Protein AF-A0A3D3ZXV4-F1 (afdb_monomer_lite)

Foldseek 3Di:
DPDPVLVVLCVVQHDDDDDDCLVCVVVVVLVQLLQCVVPVDGDPPKDFDADPVRQTQDIYHDADCPDDVVGHHPVVVSVVVSCCCPPVVVNSVVSSVVSCVVVVVVPPPPPPPDPPDDDVVVLVVVLVVQVVQADPPPGAGHDPPGDPSPVNVVSNVVVCVVPVDD

Sequence (166 aa):
FEDTRIAELLNDRFINIKVDREERPDLDQIYMDSVQAMTGHGGWPMSVFLTPDGQPFFAGTYFPPSPRMNMPSFEQVIMGVDNAWQNRQDKALEQAAEICEHLGRASQTPPSHDEVPLSLDLIDDAVRGIMASVDRQCGGFGTAPKFPHAMTLRLMLNAWARTNEA

Structure (mmCIF, N/CA/C/O backbone):
data_AF-A0A3D3ZXV4-F1
#
_entry.id   AF-A0A3D3ZXV4-F1
#
loop_
_atom_site.group_PDB
_atom_site.id
_atom_site.type_symbol
_atom_site.label_atom_id
_atom_site.label_alt_id
_atom_site.label_comp_id
_atom_site.label_asym_id
_atom_site.label_entity_id
_atom_site.label_seq_id
_atom_site.pdbx_PDB_ins_code
_atom_site.Cartn_x
_atom_site.Cartn_y
_atom_site.Cartn_z
_atom_site.occupancy
_atom_site.B_iso_or_equiv
_atom_site.auth_seq_id
_atom_site.auth_comp_id
_atom_site.auth_asym_id
_atom_site.auth_atom_id
_atom_site.pdbx_PDB_model_num
ATOM 1 N N . PHE A 1 1 ? -2.032 -14.202 7.106 1.00 54.00 1 PHE A N 1
ATOM 2 C CA . PHE A 1 1 ? -2.637 -14.907 5.958 1.00 54.00 1 PHE A CA 1
ATOM 3 C C . PHE A 1 1 ? -3.055 -16.323 6.318 1.00 54.00 1 PHE A C 1
ATOM 5 O O . PHE A 1 1 ? -4.090 -16.746 5.839 1.00 54.00 1 PHE A O 1
ATOM 12 N N . GLU A 1 2 ? -2.311 -17.027 7.175 1.00 77.38 2 GLU A N 1
ATOM 13 C CA . GLU A 1 2 ? -2.673 -18.392 7.601 1.00 77.38 2 GLU A CA 1
ATOM 14 C C . GLU A 1 2 ? -3.565 -18.442 8.85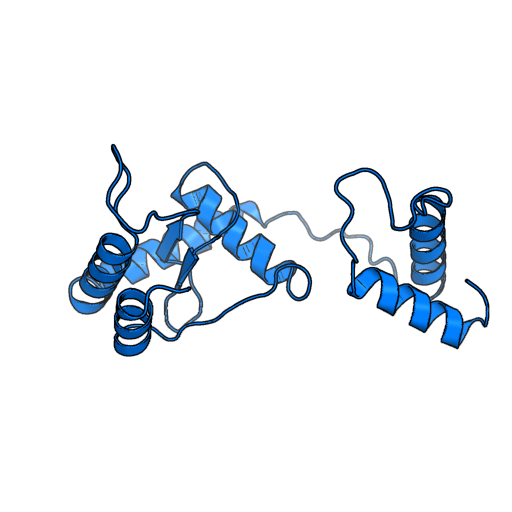3 1.00 77.38 2 GLU A C 1
ATOM 16 O O . GLU A 1 2 ? -4.108 -19.489 9.183 1.00 77.38 2 GLU A O 1
ATOM 21 N N . ASP A 1 3 ? -3.740 -17.316 9.549 1.00 89.12 3 ASP A N 1
ATOM 22 C CA . ASP A 1 3 ? -4.615 -17.232 10.718 1.00 89.12 3 ASP A CA 1
ATOM 23 C C . ASP A 1 3 ? -6.074 -17.031 10.279 1.00 89.12 3 ASP A C 1
ATOM 25 O O . ASP A 1 3 ? -6.461 -15.945 9.833 1.00 89.12 3 ASP A O 1
ATOM 29 N N . THR A 1 4 ? -6.874 -18.092 10.407 1.00 92.50 4 THR A N 1
ATOM 30 C CA . THR A 1 4 ? -8.302 -18.106 10.061 1.00 92.50 4 THR A CA 1
ATOM 31 C C . THR A 1 4 ? -9.095 -17.060 10.838 1.00 92.50 4 THR A C 1
ATOM 33 O O . THR A 1 4 ? -9.955 -16.402 10.260 1.00 92.50 4 THR A O 1
ATOM 36 N N . ARG A 1 5 ? -8.764 -16.824 12.113 1.00 91.94 5 ARG A N 1
ATOM 37 C CA . ARG A 1 5 ? -9.492 -15.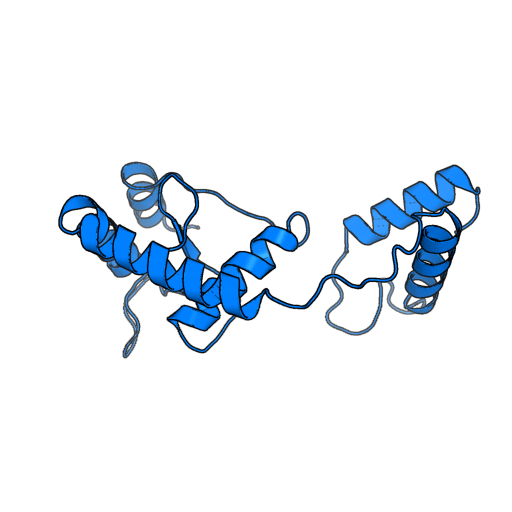874 12.960 1.00 91.94 5 ARG A CA 1
ATOM 38 C C . ARG A 1 5 ? -9.279 -14.436 12.502 1.00 91.94 5 ARG A C 1
ATOM 40 O O . ARG A 1 5 ? -10.213 -13.641 12.481 1.00 91.94 5 ARG A O 1
ATOM 47 N N . ILE A 1 6 ? -8.051 -14.098 12.113 1.00 93.69 6 ILE A N 1
ATOM 48 C CA . ILE A 1 6 ? -7.750 -12.786 11.525 1.00 93.69 6 ILE A CA 1
ATOM 49 C C . ILE A 1 6 ? -8.488 -12.610 10.194 1.00 93.69 6 ILE A C 1
ATOM 51 O O . ILE A 1 6 ? -9.001 -11.527 9.928 1.00 93.69 6 ILE A O 1
ATOM 55 N N . ALA A 1 7 ? -8.558 -13.657 9.367 1.00 94.25 7 ALA A N 1
ATOM 56 C CA . ALA A 1 7 ? -9.270 -13.597 8.094 1.00 94.25 7 ALA A CA 1
ATOM 57 C C . ALA A 1 7 ? -10.782 -13.378 8.282 1.00 94.25 7 ALA A C 1
ATOM 59 O O . ALA A 1 7 ? -11.358 -12.542 7.592 1.00 94.25 7 ALA A O 1
ATOM 60 N N . GLU A 1 8 ? -11.408 -14.072 9.236 1.00 95.31 8 GLU A N 1
ATOM 61 C CA . GLU A 1 8 ? -12.817 -13.871 9.604 1.00 95.31 8 GLU A CA 1
ATOM 62 C C . GLU A 1 8 ? -13.070 -12.432 10.068 1.00 95.31 8 GLU A C 1
ATOM 64 O O . GLU A 1 8 ? -13.926 -11.747 9.513 1.00 95.31 8 GLU A O 1
ATOM 69 N N . LEU A 1 9 ? -12.247 -11.923 10.992 1.00 95.38 9 LEU A N 1
ATOM 70 C CA . LEU A 1 9 ? -12.356 -10.542 11.473 1.00 95.38 9 LEU A CA 1
ATOM 71 C C . LEU A 1 9 ? -12.219 -9.504 10.355 1.00 95.38 9 LEU A C 1
ATOM 73 O O . LEU A 1 9 ? -12.911 -8.487 10.371 1.00 95.38 9 LEU A O 1
ATOM 77 N N . LEU A 1 10 ? -11.312 -9.738 9.406 1.00 96.00 10 LEU A N 1
ATOM 78 C CA . LEU A 1 10 ? -11.140 -8.867 8.250 1.00 96.00 10 LEU A CA 1
ATOM 79 C C . LEU A 1 10 ? -12.354 -8.917 7.320 1.00 96.00 10 LEU A C 1
ATOM 81 O O . LEU A 1 10 ? -12.783 -7.871 6.843 1.00 96.00 10 LEU A O 1
ATOM 85 N N . ASN A 1 11 ? -12.898 -10.104 7.051 1.00 96.38 11 ASN A N 1
ATOM 86 C CA . ASN A 1 11 ? -14.035 -10.281 6.144 1.00 96.38 11 ASN A CA 1
ATOM 87 C C . ASN A 1 11 ? -15.335 -9.700 6.710 1.00 96.38 11 ASN A C 1
ATOM 89 O O . ASN A 1 11 ? -16.132 -9.154 5.952 1.00 96.38 11 ASN A O 1
ATOM 93 N N . ASP A 1 12 ? -15.529 -9.778 8.026 1.00 97.00 12 ASP A N 1
ATOM 94 C CA . ASP A 1 12 ? -16.731 -9.257 8.682 1.00 97.00 12 ASP A CA 1
ATOM 95 C C . ASP A 1 12 ? -16.775 -7.721 8.712 1.00 97.00 12 ASP A C 1
ATOM 97 O O . ASP A 1 12 ? -17.848 -7.132 8.850 1.00 97.00 12 ASP A O 1
ATOM 101 N N . ARG A 1 13 ? -15.612 -7.061 8.627 1.00 97.06 13 ARG A N 1
ATOM 102 C CA . ARG A 1 13 ? -15.468 -5.630 8.948 1.00 97.06 13 ARG A CA 1
ATOM 103 C C . ARG A 1 13 ? -14.963 -4.770 7.799 1.00 97.06 13 ARG A C 1
ATOM 105 O O . ARG A 1 13 ? -15.217 -3.568 7.790 1.00 97.06 13 ARG A O 1
ATOM 112 N N . PHE A 1 14 ? -14.246 -5.357 6.843 1.00 97.81 14 PHE A N 1
ATOM 113 C CA . PHE A 1 14 ? -13.546 -4.615 5.798 1.00 97.81 14 PHE A CA 1
ATOM 114 C C . PHE A 1 14 ? -13.751 -5.234 4.415 1.00 97.81 14 PHE A C 1
ATOM 116 O O . PHE A 1 14 ? -13.867 -6.447 4.250 1.00 97.81 14 PHE A O 1
ATOM 123 N N . ILE A 1 15 ? -13.698 -4.380 3.391 1.00 97.62 15 ILE A N 1
ATOM 124 C CA . ILE A 1 15 ? -13.487 -4.818 2.011 1.00 97.62 15 ILE A CA 1
ATOM 125 C C . ILE A 1 15 ? -11.979 -4.989 1.823 1.00 97.62 15 ILE A C 1
ATOM 127 O O . ILE A 1 15 ? -11.234 -4.016 1.715 1.00 97.62 15 ILE A O 1
ATOM 131 N N . ASN A 1 16 ? -11.525 -6.239 1.818 1.00 96.56 16 ASN A N 1
ATOM 132 C CA . ASN A 1 16 ? -10.103 -6.558 1.742 1.00 96.56 16 ASN A CA 1
ATOM 133 C C . ASN A 1 16 ? -9.610 -6.518 0.292 1.00 96.56 16 ASN A C 1
ATOM 135 O O . ASN A 1 16 ? -10.042 -7.317 -0.538 1.00 96.56 16 ASN A O 1
ATOM 139 N N . ILE A 1 17 ? -8.666 -5.620 -0.001 1.00 96.00 17 ILE A N 1
ATOM 140 C CA . ILE A 1 17 ? -8.033 -5.489 -1.319 1.00 96.00 17 ILE A CA 1
ATOM 141 C C . ILE A 1 17 ? -6.563 -5.885 -1.197 1.00 96.00 17 ILE A C 1
ATOM 143 O O . ILE A 1 17 ? -5.817 -5.327 -0.391 1.00 96.00 17 ILE A O 1
ATOM 147 N N . LYS A 1 18 ? -6.131 -6.853 -2.011 1.00 94.12 18 LYS A N 1
ATOM 148 C CA . LYS A 1 18 ? -4.719 -7.215 -2.135 1.00 94.12 18 LYS A CA 1
ATOM 149 C C . LYS A 1 18 ? -4.152 -6.568 -3.390 1.00 94.12 18 LYS A C 1
ATOM 151 O O . LYS A 1 18 ? -4.687 -6.759 -4.475 1.00 94.12 18 LYS A O 1
ATOM 156 N N . VAL A 1 19 ? -3.074 -5.815 -3.220 1.00 93.75 19 VAL A N 1
ATOM 157 C CA . VAL A 1 19 ? -2.379 -5.134 -4.313 1.00 93.75 19 VAL A CA 1
ATOM 158 C C . VAL A 1 19 ? -1.007 -5.765 -4.493 1.00 93.75 19 VAL A C 1
ATOM 160 O O . VAL A 1 19 ? -0.310 -6.028 -3.507 1.00 93.75 19 VAL A O 1
ATOM 163 N N . ASP A 1 20 ? -0.646 -6.009 -5.749 1.00 90.75 20 ASP A N 1
ATOM 164 C CA . ASP A 1 20 ? 0.716 -6.328 -6.153 1.00 90.75 20 ASP A CA 1
ATOM 165 C C . ASP A 1 20 ? 1.437 -5.029 -6.537 1.00 90.75 20 ASP A C 1
ATOM 167 O O . ASP A 1 20 ? 1.002 -4.305 -7.435 1.00 90.75 20 ASP A O 1
ATOM 171 N N . ARG A 1 21 ? 2.532 -4.722 -5.838 1.00 89.44 21 ARG A N 1
ATOM 172 C CA . ARG A 1 21 ? 3.316 -3.503 -6.071 1.00 89.44 21 ARG A CA 1
ATOM 173 C C . ARG A 1 21 ? 4.061 -3.509 -7.405 1.00 89.44 21 ARG A C 1
ATOM 175 O O . ARG A 1 21 ? 4.387 -2.443 -7.909 1.00 89.44 21 ARG A O 1
ATOM 182 N N . GLU A 1 22 ? 4.367 -4.681 -7.965 1.00 84.44 22 GLU A N 1
ATOM 183 C CA . GLU A 1 22 ? 5.058 -4.768 -9.256 1.00 84.44 22 GLU A CA 1
ATOM 184 C C . GLU A 1 22 ? 4.106 -4.456 -10.412 1.00 84.44 22 GLU A C 1
ATOM 186 O O . GLU A 1 22 ? 4.520 -3.881 -11.419 1.00 84.44 22 GLU A O 1
ATOM 191 N N . GLU A 1 23 ? 2.824 -4.793 -10.253 1.00 85.88 23 GLU A N 1
ATOM 192 C CA . GLU A 1 23 ? 1.785 -4.491 -11.240 1.00 85.88 23 GLU A CA 1
ATOM 193 C C . GLU A 1 23 ? 1.167 -3.102 -11.044 1.00 85.88 23 GLU A C 1
ATOM 195 O O . GLU A 1 23 ? 0.757 -2.474 -12.021 1.00 85.88 23 GLU A O 1
ATOM 200 N N . ARG A 1 24 ? 1.107 -2.609 -9.797 1.00 89.94 24 ARG A N 1
ATOM 201 C CA . ARG A 1 24 ? 0.575 -1.285 -9.428 1.00 89.94 24 ARG A CA 1
ATOM 202 C C . ARG A 1 24 ? 1.578 -0.452 -8.615 1.00 89.94 24 ARG A C 1
ATOM 204 O O . ARG A 1 24 ? 1.282 -0.088 -7.472 1.00 89.94 24 ARG A O 1
ATOM 211 N N . PRO A 1 25 ? 2.751 -0.121 -9.190 1.00 87.25 25 PRO A N 1
ATOM 212 C CA . PRO A 1 25 ? 3.753 0.710 -8.517 1.00 87.25 25 PRO A CA 1
ATOM 213 C C . PRO A 1 25 ? 3.241 2.131 -8.244 1.00 87.25 25 PRO A C 1
ATOM 215 O O . PRO A 1 25 ? 3.696 2.790 -7.316 1.00 87.25 25 PRO A O 1
ATOM 218 N N . ASP A 1 26 ? 2.258 2.587 -9.023 1.00 87.94 26 ASP A N 1
ATOM 219 C CA . ASP A 1 26 ? 1.547 3.846 -8.817 1.00 87.94 26 ASP A CA 1
ATOM 220 C C . ASP A 1 26 ? 0.794 3.867 -7.478 1.00 87.94 26 ASP A C 1
ATOM 222 O O . ASP A 1 26 ? 0.948 4.803 -6.694 1.00 87.94 26 ASP A O 1
ATOM 226 N N . LEU A 1 27 ? 0.022 2.815 -7.179 1.00 92.38 27 LEU A N 1
ATOM 227 C CA . LEU A 1 27 ? -0.696 2.705 -5.905 1.00 92.38 27 LEU A CA 1
ATOM 228 C C . LEU A 1 27 ? 0.256 2.461 -4.739 1.00 92.38 27 LEU A C 1
ATOM 230 O O . LEU A 1 27 ? 0.049 3.004 -3.655 1.00 92.38 27 LEU A O 1
ATOM 234 N N . ASP A 1 28 ? 1.284 1.642 -4.959 1.00 93.56 28 ASP A N 1
ATOM 235 C CA . ASP A 1 28 ? 2.305 1.374 -3.952 1.00 93.56 28 ASP A CA 1
ATOM 236 C C . ASP A 1 28 ? 2.982 2.670 -3.496 1.00 93.56 28 ASP A C 1
ATOM 238 O O . ASP A 1 28 ? 3.043 2.918 -2.295 1.00 93.56 28 ASP A O 1
ATOM 242 N N . GLN A 1 29 ? 3.379 3.540 -4.432 1.00 91.25 29 GLN A N 1
ATOM 243 C CA . GLN A 1 29 ? 3.988 4.828 -4.104 1.00 91.25 29 GLN A CA 1
ATOM 244 C C . GLN A 1 29 ? 3.036 5.728 -3.302 1.00 91.25 29 GLN A C 1
ATOM 246 O O . GLN A 1 29 ? 3.401 6.184 -2.221 1.00 91.25 29 GLN A O 1
ATOM 251 N N . ILE A 1 30 ? 1.799 5.926 -3.778 1.00 91.25 30 ILE A N 1
ATOM 252 C CA . ILE A 1 30 ? 0.802 6.790 -3.115 1.00 91.25 30 ILE A CA 1
ATOM 253 C C . ILE A 1 30 ? 0.573 6.357 -1.658 1.00 91.25 30 ILE A C 1
ATOM 255 O O . ILE A 1 30 ? 0.542 7.175 -0.730 1.00 91.25 30 ILE A O 1
ATOM 259 N N . TYR A 1 31 ? 0.410 5.054 -1.437 1.00 95.12 31 TYR A N 1
ATOM 260 C CA . TYR A 1 31 ? 0.128 4.526 -0.108 1.00 95.12 31 TYR A CA 1
ATOM 261 C C . TYR A 1 31 ? 1.384 4.385 0.761 1.00 95.12 31 TYR A C 1
ATOM 263 O O . TYR A 1 31 ? 1.285 4.535 1.980 1.00 95.12 31 TYR A O 1
ATOM 271 N N . MET A 1 32 ? 2.566 4.198 0.167 1.00 95.12 32 MET A N 1
ATOM 272 C CA . MET A 1 32 ? 3.844 4.272 0.881 1.00 95.12 32 MET A CA 1
ATOM 273 C C . MET A 1 32 ? 4.085 5.679 1.426 1.00 95.12 32 MET A C 1
ATOM 275 O O . MET A 1 32 ? 4.446 5.822 2.596 1.00 95.12 32 MET A O 1
ATOM 279 N N . ASP A 1 33 ? 3.817 6.712 0.626 1.00 93.38 33 ASP A N 1
ATOM 280 C CA . ASP A 1 33 ? 3.931 8.104 1.066 1.00 93.38 33 ASP A CA 1
ATOM 281 C C . ASP A 1 33 ? 2.964 8.382 2.225 1.00 93.38 33 ASP A C 1
ATOM 283 O O . ASP A 1 33 ? 3.323 9.028 3.209 1.00 93.38 33 ASP A O 1
ATOM 287 N N . SER A 1 34 ? 1.759 7.804 2.167 1.00 94.25 34 SER A N 1
ATOM 288 C CA . SER A 1 34 ? 0.776 7.877 3.256 1.00 94.25 34 SER A CA 1
ATOM 289 C C . SER A 1 34 ? 1.298 7.239 4.550 1.00 94.25 34 SER A C 1
ATOM 291 O O . SER A 1 34 ? 1.185 7.828 5.626 1.00 94.25 34 SER A O 1
ATOM 293 N N . VAL A 1 35 ? 1.906 6.049 4.468 1.00 95.44 35 VAL A N 1
ATOM 294 C CA . VAL A 1 35 ? 2.513 5.370 5.627 1.00 95.44 35 VAL A CA 1
ATOM 295 C C . VAL A 1 35 ? 3.660 6.188 6.208 1.00 95.44 35 VAL A C 1
ATOM 297 O O . VAL A 1 35 ? 3.743 6.338 7.430 1.00 95.44 35 VAL A O 1
ATOM 300 N N . GLN A 1 36 ? 4.522 6.742 5.358 1.00 94.25 36 GLN A N 1
ATOM 301 C CA . GLN A 1 36 ? 5.628 7.589 5.798 1.00 94.25 36 GLN A CA 1
ATOM 302 C C . GLN A 1 36 ? 5.125 8.867 6.471 1.00 94.25 36 GLN A C 1
ATOM 304 O O . GLN A 1 36 ? 5.636 9.222 7.531 1.00 94.25 36 GLN A O 1
ATOM 309 N N . ALA A 1 37 ? 4.087 9.507 5.927 1.00 92.12 37 ALA A N 1
ATOM 310 C CA . ALA A 1 37 ? 3.474 10.689 6.527 1.00 92.12 37 ALA A CA 1
ATOM 311 C C . ALA A 1 37 ? 2.884 10.395 7.919 1.00 92.12 37 ALA A C 1
ATOM 313 O O . ALA A 1 37 ? 3.031 11.199 8.837 1.00 92.12 37 ALA A O 1
ATOM 314 N N . MET A 1 38 ? 2.257 9.228 8.100 1.00 92.56 38 MET A N 1
ATOM 315 C CA . MET A 1 38 ? 1.644 8.846 9.378 1.00 92.56 38 MET A CA 1
ATOM 316 C C . MET A 1 38 ? 2.643 8.326 10.419 1.00 92.56 38 MET A C 1
ATOM 318 O O . MET A 1 38 ? 2.450 8.531 11.616 1.00 92.56 38 MET A O 1
ATOM 322 N N . THR A 1 39 ? 3.675 7.595 9.992 1.00 90.81 39 THR A N 1
ATOM 323 C CA . THR A 1 39 ? 4.538 6.819 10.905 1.00 90.81 39 THR A CA 1
ATOM 324 C C . THR A 1 39 ? 5.987 7.309 10.951 1.00 90.81 39 THR A C 1
ATOM 326 O O . THR A 1 39 ? 6.756 6.886 11.817 1.00 90.81 39 THR A O 1
ATOM 329 N N . GLY A 1 40 ? 6.387 8.191 10.031 1.00 92.12 40 GLY A N 1
ATOM 330 C CA . GLY A 1 40 ? 7.759 8.681 9.871 1.00 92.12 40 GLY A CA 1
ATOM 331 C C . GLY A 1 40 ? 8.724 7.678 9.229 1.00 92.12 40 GLY A C 1
ATOM 332 O O . GLY A 1 40 ? 9.900 7.989 9.054 1.00 92.12 40 GLY A O 1
ATOM 333 N N . HIS A 1 41 ? 8.264 6.473 8.892 1.00 90.88 41 HIS A N 1
ATOM 334 C CA . HIS A 1 41 ? 9.056 5.441 8.230 1.00 90.88 41 HIS A CA 1
ATOM 335 C C . HIS A 1 41 ? 8.198 4.671 7.221 1.00 90.88 41 HIS A C 1
ATOM 337 O O . HIS A 1 41 ? 6.976 4.736 7.249 1.00 90.88 41 HIS A O 1
ATOM 343 N N . GLY A 1 42 ? 8.838 3.967 6.292 1.00 92.38 42 GLY A N 1
ATOM 344 C CA . GLY A 1 42 ? 8.166 3.199 5.244 1.00 92.38 42 GLY A CA 1
ATOM 345 C C . GLY A 1 42 ? 8.646 1.755 5.214 1.00 92.38 42 GLY A C 1
ATOM 346 O O . GLY A 1 42 ? 9.690 1.421 5.779 1.00 92.38 42 GLY A O 1
ATOM 347 N N . GLY A 1 43 ? 7.891 0.889 4.546 1.00 92.44 43 GLY A N 1
ATOM 348 C CA . GLY A 1 43 ? 8.307 -0.489 4.321 1.00 92.44 43 GLY A CA 1
ATOM 349 C C . GLY A 1 43 ? 7.160 -1.434 4.002 1.00 92.44 43 GLY A C 1
ATOM 350 O O . GLY A 1 43 ? 5.985 -1.100 4.128 1.00 92.44 43 GLY A O 1
ATOM 351 N N . TRP A 1 44 ? 7.536 -2.650 3.618 1.00 92.44 44 TRP A N 1
ATOM 352 C CA . TRP A 1 44 ? 6.612 -3.751 3.368 1.00 92.44 44 TRP A CA 1
ATOM 353 C C . TRP A 1 44 ? 6.795 -4.857 4.424 1.00 92.44 44 TRP A C 1
ATOM 355 O O . TRP A 1 44 ? 7.907 -5.030 4.928 1.00 92.44 44 TRP A O 1
ATOM 365 N N . PRO A 1 45 ? 5.752 -5.648 4.740 1.00 90.69 45 PRO A N 1
ATOM 366 C CA . PRO A 1 45 ? 4.388 -5.545 4.222 1.00 90.69 45 PRO A CA 1
ATOM 367 C C . PRO A 1 45 ? 3.701 -4.263 4.698 1.00 90.69 45 PRO A C 1
ATOM 369 O O . PRO A 1 45 ? 3.919 -3.824 5.821 1.00 90.69 45 PRO A O 1
ATOM 372 N N . MET A 1 46 ? 2.891 -3.678 3.821 1.00 93.38 46 MET A N 1
ATOM 373 C CA . MET A 1 46 ? 2.160 -2.441 4.068 1.00 93.38 46 MET A CA 1
ATOM 374 C C . MET A 1 46 ? 0.670 -2.751 4.225 1.00 93.38 46 MET A C 1
ATOM 376 O O . MET A 1 46 ? 0.108 -3.490 3.412 1.00 93.38 46 MET A O 1
ATOM 380 N N . SER A 1 47 ? 0.044 -2.201 5.266 1.00 95.38 47 SER A N 1
ATOM 381 C CA . SER A 1 47 ? -1.401 -2.279 5.503 1.00 95.38 47 SER A CA 1
ATOM 382 C C . SER A 1 47 ? -1.962 -0.869 5.645 1.00 95.38 47 SER A C 1
ATOM 384 O O . SER A 1 47 ? -1.551 -0.126 6.536 1.00 95.38 47 SER A O 1
ATOM 386 N N . VAL A 1 48 ? -2.899 -0.507 4.772 1.00 97.06 48 VAL A N 1
ATOM 387 C CA . VAL A 1 48 ? -3.512 0.825 4.734 1.00 97.06 48 VAL A CA 1
ATOM 388 C C . VAL A 1 48 ? -5.025 0.674 4.803 1.00 97.06 48 VAL A C 1
ATOM 390 O O . VAL A 1 48 ? -5.605 -0.131 4.079 1.00 97.06 48 VAL A O 1
ATOM 393 N N . PHE A 1 49 ? -5.649 1.438 5.692 1.00 97.75 49 PHE A N 1
ATOM 394 C CA . PHE A 1 49 ? -7.087 1.470 5.911 1.00 97.75 49 PHE A CA 1
ATOM 395 C C . PHE A 1 49 ? -7.637 2.768 5.330 1.00 97.75 49 PHE A C 1
ATOM 397 O O . PHE A 1 49 ? -7.169 3.868 5.649 1.00 97.75 49 PHE A O 1
ATOM 404 N N . LEU A 1 50 ? -8.602 2.605 4.430 1.00 97.69 50 LEU A N 1
ATOM 405 C CA . LEU A 1 50 ? -9.097 3.655 3.553 1.00 97.69 50 LEU A CA 1
ATOM 406 C C . LEU A 1 50 ? -10.565 3.958 3.843 1.00 97.69 50 LEU A C 1
ATOM 408 O O . LEU A 1 50 ? -11.328 3.070 4.228 1.00 97.69 50 LEU A O 1
ATOM 412 N N . THR A 1 51 ? -10.967 5.201 3.603 1.00 97.62 51 THR A N 1
ATOM 413 C CA . THR A 1 51 ? -12.379 5.560 3.448 1.00 97.62 51 THR A CA 1
ATOM 414 C C . THR A 1 51 ? -12.952 4.896 2.181 1.00 97.62 51 THR A C 1
ATOM 416 O O . THR A 1 51 ? -12.185 4.454 1.319 1.00 97.62 51 THR A O 1
ATOM 419 N N . PRO A 1 52 ? -14.289 4.841 2.009 1.00 96.62 52 PRO A N 1
ATOM 420 C CA . PRO A 1 52 ? -14.907 4.324 0.783 1.00 96.62 52 PRO A CA 1
ATOM 421 C C . PRO A 1 52 ? -14.446 5.030 -0.502 1.00 96.62 52 PRO A C 1
ATOM 423 O O . PRO A 1 52 ? -14.435 4.410 -1.562 1.00 96.62 52 PRO A O 1
ATOM 426 N N . ASP A 1 53 ? -14.011 6.288 -0.395 1.00 95.38 53 ASP A N 1
ATOM 427 C CA . ASP A 1 53 ? -13.484 7.088 -1.507 1.00 95.38 53 ASP A CA 1
ATOM 428 C C . ASP A 1 53 ? -11.977 6.866 -1.754 1.00 95.38 53 ASP A C 1
ATOM 430 O O . ASP A 1 53 ? -11.363 7.545 -2.575 1.00 95.38 53 ASP A O 1
ATOM 434 N N . GLY A 1 54 ? -11.356 5.914 -1.048 1.00 94.75 54 GLY A N 1
ATOM 435 C CA . GLY A 1 54 ? -9.956 5.527 -1.234 1.00 94.75 54 GLY A CA 1
ATOM 436 C C . GLY A 1 54 ? -8.940 6.398 -0.490 1.00 94.75 54 GLY A C 1
ATOM 437 O O . GLY A 1 54 ? -7.737 6.252 -0.727 1.00 94.75 54 GLY A O 1
ATOM 438 N N . GLN A 1 55 ? -9.391 7.276 0.412 1.00 96.81 55 GLN A N 1
ATOM 439 C CA . GLN A 1 55 ? -8.510 8.164 1.173 1.00 96.81 55 GLN A CA 1
ATOM 440 C C . GLN A 1 55 ? -7.946 7.453 2.414 1.00 96.81 55 GLN A C 1
ATOM 442 O O . GLN A 1 55 ? -8.716 6.866 3.178 1.00 96.81 55 GLN A O 1
ATOM 447 N N . PRO A 1 56 ? -6.626 7.490 2.652 1.00 96.81 56 PRO A N 1
ATOM 448 C CA . PRO A 1 56 ? -6.011 6.805 3.782 1.00 96.81 56 PRO A CA 1
ATOM 449 C C . PRO A 1 56 ? -6.228 7.571 5.084 1.00 96.81 56 PRO A C 1
ATOM 451 O O . PRO A 1 56 ? -5.895 8.746 5.169 1.00 96.81 56 PRO A O 1
ATOM 454 N N . PHE A 1 57 ? -6.722 6.891 6.120 1.00 96.94 57 PHE A N 1
ATOM 455 C CA . PHE A 1 57 ? -6.894 7.490 7.454 1.00 96.94 57 PHE A CA 1
ATOM 456 C C . PHE A 1 57 ? -6.125 6.757 8.556 1.00 96.94 57 PHE A C 1
ATOM 458 O O . PHE A 1 57 ? -5.870 7.322 9.616 1.00 96.94 57 PHE A O 1
ATOM 465 N N . PHE A 1 58 ? -5.716 5.511 8.313 1.00 97.12 58 PHE A N 1
ATOM 466 C CA . PHE A 1 58 ? -4.804 4.784 9.189 1.00 97.12 58 PHE A CA 1
ATOM 467 C C . PHE A 1 58 ? -3.921 3.859 8.359 1.00 97.12 58 PHE A C 1
ATOM 469 O O . PHE A 1 58 ? -4.385 3.235 7.407 1.00 97.12 58 PHE A O 1
ATOM 476 N N . ALA A 1 59 ? -2.647 3.747 8.711 1.00 95.88 59 ALA A N 1
ATOM 477 C CA . ALA A 1 59 ? -1.708 2.930 7.967 1.00 95.88 59 ALA A CA 1
ATOM 478 C C . ALA A 1 59 ? -0.541 2.491 8.847 1.00 95.88 59 ALA A C 1
ATOM 480 O O . ALA A 1 59 ? -0.211 3.120 9.853 1.00 95.88 59 ALA A O 1
ATOM 481 N N . GLY A 1 60 ? 0.106 1.409 8.442 1.00 94.88 60 GLY A N 1
ATOM 482 C CA . GLY A 1 60 ? 1.348 0.965 9.043 1.00 94.88 60 GLY A CA 1
ATOM 483 C C . GLY A 1 60 ? 2.001 -0.136 8.229 1.00 94.88 60 GLY A C 1
ATOM 484 O O . GLY A 1 60 ? 1.483 -0.588 7.205 1.00 94.88 60 GLY A O 1
ATOM 485 N N . THR A 1 61 ? 3.168 -0.553 8.698 1.00 92.94 61 THR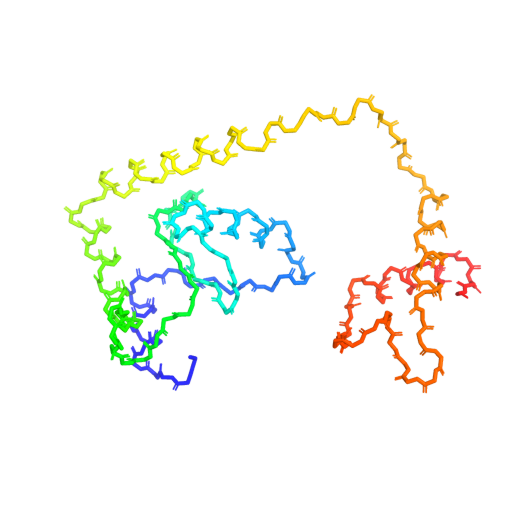 A N 1
ATOM 486 C CA . THR A 1 61 ? 3.933 -1.622 8.067 1.00 92.94 61 THR A CA 1
ATOM 487 C C . THR A 1 61 ? 3.505 -2.979 8.637 1.00 92.94 61 THR A C 1
ATOM 489 O O . THR A 1 61 ? 2.358 -3.409 8.481 1.00 92.94 61 THR A O 1
ATOM 492 N N . TYR A 1 62 ? 4.411 -3.674 9.318 1.00 92.00 62 TYR A N 1
ATOM 493 C CA . TYR A 1 62 ? 4.143 -4.983 9.886 1.00 92.00 62 TYR A CA 1
ATOM 494 C C . TYR A 1 62 ? 3.436 -4.879 11.241 1.00 92.00 62 TYR A C 1
ATOM 496 O O . TYR A 1 62 ? 3.950 -4.265 12.175 1.00 92.00 62 TYR A O 1
ATOM 504 N N . PHE A 1 63 ? 2.307 -5.581 11.369 1.00 92.56 63 PHE A N 1
ATOM 505 C CA . PHE A 1 63 ? 1.624 -5.807 12.640 1.00 92.56 63 PHE A CA 1
ATOM 506 C C . PHE A 1 63 ? 1.748 -7.283 13.054 1.00 92.56 63 PHE A C 1
ATOM 508 O O . PHE A 1 63 ? 1.374 -8.171 12.281 1.00 92.56 63 PHE A O 1
ATOM 515 N N . PRO A 1 64 ? 2.271 -7.586 14.255 1.00 92.25 64 PRO A N 1
ATOM 516 C CA . PRO A 1 64 ? 2.464 -8.953 14.714 1.00 92.25 64 PRO A CA 1
ATOM 517 C C . PRO A 1 64 ? 1.127 -9.630 15.063 1.00 92.25 64 PRO A C 1
ATOM 519 O O . PRO A 1 64 ? 0.154 -8.955 15.397 1.00 92.25 64 PRO A O 1
ATOM 522 N N . PRO A 1 65 ? 1.060 -10.973 15.056 1.00 89.19 65 PRO A N 1
ATOM 523 C CA . PRO A 1 65 ? -0.152 -11.701 15.451 1.00 89.19 65 PRO A CA 1
ATOM 524 C C . PRO A 1 65 ? -0.489 -11.527 16.941 1.00 89.19 65 PRO A C 1
ATOM 526 O O . PRO A 1 65 ? -1.657 -11.513 17.313 1.00 89.19 65 PRO A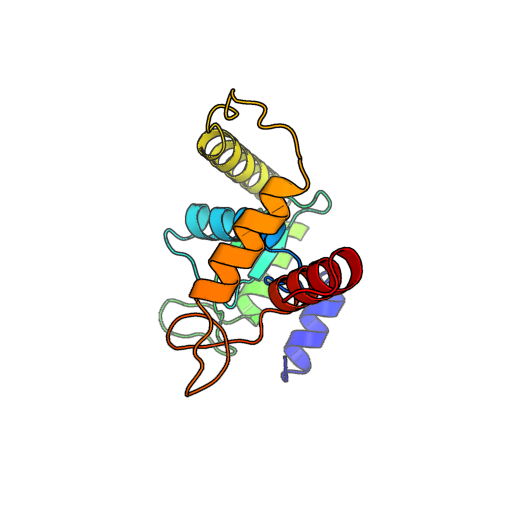 O 1
ATOM 529 N N . SER A 1 66 ? 0.528 -11.319 17.782 1.00 90.56 66 SER A N 1
ATOM 530 C CA . SER A 1 66 ? 0.386 -11.032 19.212 1.00 90.56 66 SER A CA 1
ATOM 531 C C . SER A 1 66 ? 1.087 -9.720 19.558 1.00 90.56 66 SER A C 1
ATOM 533 O O . SER A 1 66 ? 2.093 -9.403 18.915 1.00 90.56 66 SER A O 1
ATOM 535 N N . PRO A 1 67 ? 0.620 -8.971 20.573 1.00 94.19 67 PRO A N 1
ATOM 536 C CA . PRO A 1 67 ? 1.222 -7.693 20.931 1.00 94.19 67 PRO A CA 1
ATOM 537 C C . PRO A 1 67 ? 2.704 -7.859 21.284 1.00 94.19 67 PRO A C 1
ATOM 539 O O . PRO A 1 67 ? 3.096 -8.816 21.959 1.00 94.19 67 PRO A O 1
ATOM 542 N N . ARG A 1 68 ? 3.533 -6.919 20.832 1.00 91.94 68 ARG A N 1
ATOM 543 C CA . ARG A 1 68 ? 4.956 -6.816 21.193 1.00 91.94 68 ARG A CA 1
ATOM 544 C C . ARG A 1 68 ? 5.197 -5.457 21.841 1.00 91.94 68 ARG A C 1
ATOM 546 O O . ARG A 1 68 ? 4.359 -4.573 21.721 1.00 91.94 68 ARG A O 1
ATOM 553 N N . MET A 1 69 ? 6.308 -5.282 22.557 1.00 84.88 69 MET A N 1
ATOM 554 C CA . MET A 1 69 ? 6.611 -4.013 23.238 1.00 84.88 69 MET A CA 1
ATOM 555 C C . MET A 1 69 ? 6.385 -2.806 22.309 1.00 84.88 69 MET A C 1
ATOM 557 O O . MET A 1 69 ? 7.054 -2.684 21.287 1.00 84.88 69 MET A O 1
ATOM 561 N N . ASN A 1 70 ? 5.436 -1.941 22.686 1.00 85.50 70 ASN A N 1
ATOM 562 C CA . ASN A 1 70 ? 4.982 -0.746 21.958 1.00 85.50 70 ASN A CA 1
ATOM 563 C C . ASN A 1 70 ? 4.361 -0.980 20.568 1.00 85.50 70 ASN A C 1
ATOM 565 O O . ASN A 1 70 ? 4.204 -0.029 19.807 1.00 85.50 70 ASN A O 1
ATOM 569 N N . MET A 1 71 ? 3.973 -2.211 20.235 1.00 91.19 71 MET A N 1
ATOM 570 C CA . MET A 1 71 ? 3.356 -2.555 18.957 1.00 91.19 71 MET A CA 1
ATOM 571 C C . MET A 1 71 ? 2.085 -3.388 19.180 1.00 91.19 71 MET A C 1
ATOM 573 O O . MET A 1 71 ? 2.168 -4.494 19.731 1.00 91.19 71 MET A O 1
ATOM 577 N N . PRO A 1 72 ? 0.908 -2.887 18.764 1.00 94.44 72 PRO A N 1
ATOM 578 C CA . PRO A 1 72 ? -0.335 -3.636 18.884 1.00 94.44 72 PRO A CA 1
ATOM 579 C C . PRO A 1 72 ? -0.299 -4.889 18.007 1.00 94.44 72 PRO A C 1
ATOM 581 O O . PRO A 1 72 ? 0.402 -4.933 16.993 1.00 94.44 72 PRO A O 1
ATOM 584 N N . SER A 1 73 ? -1.073 -5.909 18.379 1.00 95.31 73 SER A N 1
ATOM 585 C CA . SER A 1 73 ? -1.325 -7.012 17.453 1.00 95.31 73 SER A CA 1
ATOM 586 C C . SER A 1 73 ? -2.176 -6.551 16.275 1.00 95.31 73 SER A C 1
ATOM 588 O O . SER A 1 73 ? -2.916 -5.570 16.368 1.00 95.31 73 SER A O 1
ATOM 590 N N . PHE A 1 74 ? -2.136 -7.296 15.175 1.00 95.31 74 PHE A N 1
ATOM 591 C CA . PHE A 1 74 ? -2.972 -6.980 14.024 1.00 95.31 74 PHE A CA 1
ATOM 592 C C . PHE A 1 74 ? -4.471 -7.047 14.354 1.00 95.31 74 PHE A C 1
ATOM 594 O O . PHE A 1 74 ? -5.231 -6.203 13.899 1.00 95.31 74 PHE A O 1
ATOM 601 N N . GLU A 1 75 ? -4.892 -7.960 15.232 1.00 95.31 75 GLU A N 1
ATOM 602 C CA . GLU A 1 75 ? -6.263 -7.974 15.760 1.00 95.31 75 GLU A CA 1
ATOM 603 C C . GLU A 1 75 ? -6.619 -6.674 16.493 1.00 95.31 75 GLU A C 1
ATOM 605 O O . GLU A 1 75 ? -7.688 -6.109 16.268 1.00 95.31 75 GLU A O 1
ATOM 610 N N . GLN A 1 76 ? -5.733 -6.181 17.364 1.00 96.56 76 GLN A N 1
ATOM 611 C CA . GLN A 1 76 ? -5.964 -4.925 18.078 1.00 96.56 76 GLN A CA 1
ATOM 612 C C . GLN A 1 76 ? -6.064 -3.744 17.110 1.00 96.56 76 GLN A C 1
ATOM 614 O O . GLN A 1 76 ? -6.878 -2.849 17.332 1.00 96.56 76 GLN A O 1
ATOM 619 N N . VAL A 1 77 ? -5.281 -3.758 16.027 1.00 96.88 77 VAL A N 1
ATOM 620 C CA . VAL A 1 77 ? -5.373 -2.761 14.954 1.00 96.88 77 VAL A CA 1
ATOM 621 C C . VAL A 1 77 ? -6.724 -2.843 14.248 1.00 96.88 77 VAL A C 1
ATOM 623 O O . VAL A 1 77 ? -7.418 -1.836 14.188 1.00 96.88 77 VAL A O 1
ATOM 626 N N . ILE A 1 78 ? -7.133 -4.028 13.783 1.00 97.12 78 ILE A N 1
ATOM 627 C CA . ILE A 1 78 ? -8.431 -4.269 13.126 1.00 97.12 78 ILE A CA 1
ATOM 628 C C . ILE A 1 78 ? -9.576 -3.744 14.001 1.00 97.12 78 ILE A C 1
ATOM 630 O O . ILE A 1 78 ? -10.394 -2.947 13.543 1.00 97.12 78 ILE A O 1
ATOM 634 N N . MET A 1 79 ? -9.606 -4.141 15.275 1.00 97.62 79 MET A N 1
ATOM 635 C CA . MET A 1 79 ? -10.643 -3.723 16.221 1.00 97.62 79 MET A CA 1
ATOM 636 C C . MET A 1 79 ? -10.595 -2.218 16.517 1.00 97.62 79 MET A C 1
ATOM 638 O O . MET A 1 79 ? -11.637 -1.581 16.662 1.00 97.62 79 MET A O 1
ATOM 642 N N . GLY A 1 80 ? -9.396 -1.638 16.611 1.00 97.62 80 GLY A N 1
ATOM 643 C CA . GLY A 1 80 ? -9.209 -0.208 16.840 1.00 97.62 80 GLY A CA 1
ATOM 644 C C . GLY A 1 80 ? -9.686 0.643 15.664 1.00 97.62 80 GLY A C 1
ATOM 645 O O . GLY A 1 80 ? -10.381 1.637 15.877 1.00 97.62 80 GLY A O 1
ATOM 646 N N . VAL A 1 81 ? -9.358 0.227 14.438 1.00 97.69 81 VAL A N 1
ATOM 647 C CA . VAL A 1 81 ? -9.779 0.893 13.199 1.00 97.69 81 VAL A CA 1
ATOM 648 C C . VAL A 1 81 ? -11.290 0.780 13.011 1.00 97.69 81 VAL A C 1
ATOM 650 O O . VAL A 1 81 ? -11.943 1.792 12.770 1.00 97.69 81 VAL A O 1
ATOM 653 N N . ASP A 1 82 ? -11.863 -0.412 13.190 1.00 98.06 82 ASP A N 1
ATOM 654 C CA . ASP A 1 82 ? -13.314 -0.626 13.132 1.00 98.06 82 ASP A CA 1
ATOM 655 C C . ASP A 1 82 ? -14.050 0.253 14.153 1.00 98.06 82 ASP A C 1
ATOM 657 O O . ASP A 1 82 ? -14.982 0.976 13.806 1.00 98.06 82 ASP A O 1
ATOM 661 N N . ASN A 1 83 ? -13.574 0.289 15.402 1.00 97.62 83 ASN A N 1
ATOM 662 C CA . ASN A 1 83 ? -14.156 1.147 16.427 1.00 97.62 83 ASN A CA 1
ATOM 663 C C . ASN A 1 83 ? -14.076 2.635 16.060 1.00 97.62 83 ASN A C 1
ATOM 665 O O . ASN A 1 83 ? -15.044 3.366 16.294 1.00 97.62 83 ASN A O 1
ATOM 669 N N . ALA A 1 84 ? -12.933 3.085 15.534 1.00 97.19 84 ALA A N 1
ATOM 670 C CA . ALA A 1 84 ? -12.751 4.461 15.089 1.00 97.19 84 ALA A CA 1
ATOM 671 C C . ALA A 1 84 ? -13.729 4.805 13.961 1.00 97.19 84 ALA A C 1
ATOM 673 O O . ALA A 1 84 ? -14.384 5.839 14.039 1.00 97.19 84 ALA A O 1
ATOM 674 N N . TRP A 1 85 ? -13.904 3.911 12.988 1.00 97.44 85 TRP A N 1
ATOM 675 C CA . TRP A 1 85 ? -14.844 4.107 11.890 1.00 97.44 85 TRP A CA 1
ATOM 676 C C . TRP A 1 85 ? -16.301 4.148 12.364 1.00 97.44 85 TRP A C 1
ATOM 678 O O . TRP A 1 85 ? -17.026 5.073 12.021 1.00 97.44 85 TRP A O 1
ATOM 688 N N . GLN A 1 86 ? -16.723 3.201 13.206 1.00 97.44 86 GLN A N 1
ATOM 689 C CA . GLN A 1 86 ? -18.121 3.093 13.644 1.00 97.44 86 GLN A CA 1
ATOM 690 C C . GLN A 1 86 ? -18.537 4.185 14.638 1.00 97.44 86 GLN A C 1
ATOM 692 O O . GLN A 1 86 ? -19.677 4.636 14.626 1.00 97.44 86 GLN A O 1
ATOM 697 N N . ASN A 1 87 ? -17.632 4.600 15.532 1.00 98.00 87 ASN A N 1
ATOM 698 C CA . ASN A 1 87 ? -17.988 5.468 16.664 1.00 98.00 87 ASN A CA 1
ATOM 699 C C . ASN A 1 87 ? -17.402 6.879 16.567 1.00 98.00 87 ASN A C 1
ATOM 701 O O . ASN A 1 87 ? -17.784 7.758 17.337 1.00 98.00 87 ASN A O 1
ATOM 705 N N . ARG A 1 88 ? -16.414 7.090 15.693 1.00 96.69 88 ARG A N 1
ATOM 706 C CA . ARG A 1 88 ? -15.670 8.351 15.550 1.00 96.69 88 ARG A CA 1
ATOM 707 C C . ARG A 1 88 ? -15.397 8.651 14.074 1.00 96.69 88 ARG A C 1
ATOM 709 O O . ARG A 1 88 ? -14.320 9.140 13.741 1.00 96.69 88 ARG A O 1
ATOM 716 N N . GLN A 1 89 ? -16.371 8.356 13.210 1.00 96.75 89 GLN A N 1
ATOM 717 C CA . GLN A 1 89 ? -16.227 8.464 11.758 1.00 96.75 89 GLN A CA 1
ATOM 718 C C . GLN A 1 89 ? -15.747 9.850 11.320 1.00 96.75 89 GLN A C 1
ATOM 720 O O . GLN A 1 89 ? -14.818 9.943 10.526 1.00 96.75 89 GLN A O 1
ATOM 725 N N . ASP A 1 90 ? -16.300 10.916 11.905 1.00 97.69 90 ASP A N 1
ATOM 726 C CA . ASP A 1 90 ? -15.911 12.296 11.591 1.00 97.69 90 ASP A CA 1
ATOM 727 C C . ASP A 1 90 ? -14.406 12.530 11.778 1.00 97.69 90 ASP A C 1
ATOM 729 O O . ASP A 1 90 ? -13.766 13.148 10.935 1.00 97.69 90 ASP A O 1
ATOM 733 N N . LYS A 1 91 ? -13.813 11.959 12.836 1.00 96.25 91 LYS A N 1
ATOM 734 C CA . LYS A 1 91 ? -12.367 12.061 13.087 1.00 96.25 91 LYS A CA 1
ATOM 735 C C . LYS A 1 91 ? -11.545 11.265 12.081 1.00 96.25 91 LYS A C 1
ATOM 737 O O . LYS A 1 91 ? -10.451 11.683 11.725 1.00 96.25 91 LYS A O 1
ATOM 742 N N . ALA A 1 92 ? -12.051 10.114 11.638 1.00 96.12 92 ALA A N 1
ATOM 743 C CA . ALA A 1 92 ? -11.392 9.332 10.597 1.00 96.12 92 ALA A CA 1
ATOM 744 C C . ALA A 1 92 ? -11.401 10.084 9.256 1.00 96.12 92 ALA A C 1
ATOM 746 O O . ALA A 1 92 ? -10.391 10.098 8.560 1.00 96.12 92 ALA A O 1
ATOM 747 N N . LEU A 1 93 ? -12.513 10.7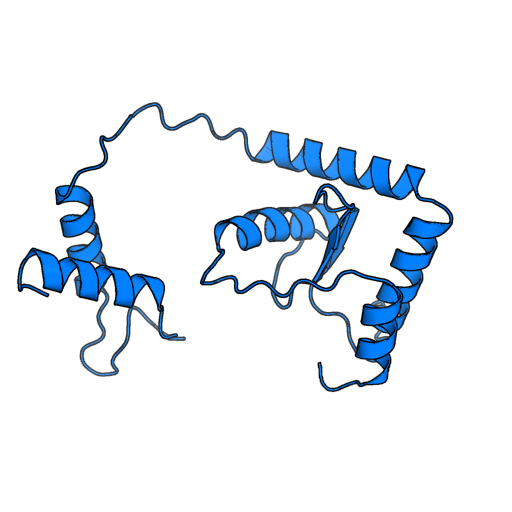48 8.919 1.00 97.94 93 LEU A N 1
ATOM 748 C CA . LEU A 1 93 ? -12.627 11.579 7.718 1.00 97.94 93 LEU A CA 1
ATOM 749 C C . LEU A 1 93 ? -11.741 12.831 7.794 1.00 97.94 93 LEU A C 1
ATOM 751 O O . LEU A 1 93 ? -11.084 13.166 6.813 1.00 97.94 93 LEU A O 1
ATOM 755 N N . GLU A 1 94 ? -11.681 13.487 8.954 1.00 97.06 94 GLU A N 1
ATOM 756 C CA . GLU A 1 94 ? -10.779 14.619 9.205 1.00 97.06 94 GLU A CA 1
ATOM 757 C C . GLU A 1 94 ? -9.314 14.206 9.012 1.00 97.06 94 GLU A C 1
ATOM 759 O O . GLU A 1 94 ? -8.595 14.821 8.227 1.00 97.06 94 GLU A O 1
ATOM 764 N N . GLN A 1 95 ? -8.903 13.094 9.629 1.00 95.25 95 GLN A N 1
ATOM 765 C CA . GLN A 1 95 ? -7.556 12.554 9.471 1.00 95.25 95 GLN A CA 1
ATOM 766 C C . GLN A 1 95 ? -7.249 12.203 8.005 1.00 95.25 95 GLN A C 1
ATOM 768 O O . GLN A 1 95 ? -6.169 12.525 7.509 1.00 95.25 95 GLN A O 1
ATOM 773 N N . ALA A 1 96 ? -8.203 11.598 7.287 1.00 96.69 96 ALA A N 1
ATOM 774 C CA . ALA A 1 96 ? -8.053 11.310 5.862 1.00 96.69 96 ALA A CA 1
ATOM 775 C C . ALA A 1 96 ? -7.797 12.581 5.038 1.00 96.69 96 ALA A C 1
ATOM 777 O O . ALA A 1 96 ? -6.902 12.608 4.190 1.00 96.69 96 ALA A O 1
ATOM 778 N N . ALA A 1 97 ? -8.558 13.645 5.311 1.00 96.31 97 ALA A N 1
ATOM 779 C CA . ALA A 1 97 ? -8.419 14.923 4.626 1.00 96.31 97 ALA A CA 1
ATOM 780 C C . ALA A 1 97 ? -7.049 15.567 4.890 1.00 96.31 97 ALA A C 1
ATOM 782 O O . ALA A 1 97 ? -6.392 15.993 3.938 1.00 96.31 97 ALA A O 1
ATOM 783 N N . GLU A 1 98 ? -6.584 15.577 6.144 1.00 94.38 98 GLU A N 1
ATOM 784 C CA . GLU A 1 98 ? -5.271 16.124 6.516 1.00 94.38 98 GLU A CA 1
ATOM 785 C C . GLU A 1 98 ? -4.119 15.413 5.794 1.00 94.38 98 GLU A C 1
ATOM 787 O O . GLU A 1 98 ? -3.208 16.058 5.266 1.00 94.38 98 GLU A O 1
ATOM 792 N N . ILE A 1 99 ? -4.168 14.079 5.723 1.00 93.31 99 ILE A N 1
ATOM 793 C CA . ILE A 1 99 ? -3.141 13.286 5.038 1.00 93.31 99 ILE A CA 1
ATOM 794 C C . ILE A 1 99 ? -3.175 13.543 3.534 1.00 93.31 99 ILE A C 1
ATOM 796 O O . ILE A 1 99 ? -2.127 13.792 2.938 1.00 93.31 99 ILE A O 1
ATOM 800 N N . CYS A 1 100 ? -4.357 13.537 2.914 1.00 93.12 100 CYS A N 1
ATOM 801 C CA . CYS A 1 100 ? -4.489 13.855 1.493 1.00 93.12 100 CYS A CA 1
ATOM 802 C C . CYS A 1 100 ? -3.970 15.263 1.167 1.00 93.12 100 CYS A C 1
ATOM 804 O O . CYS A 1 100 ? -3.317 15.446 0.140 1.00 93.12 100 CYS A O 1
ATOM 806 N N . GLU A 1 101 ? -4.209 16.249 2.032 1.00 91.94 101 GLU A N 1
ATOM 807 C CA . GLU A 1 101 ? -3.690 17.605 1.852 1.00 91.94 101 GLU A CA 1
ATOM 808 C C . GLU A 1 101 ? -2.160 17.659 1.988 1.00 91.94 101 GLU A C 1
ATOM 810 O O . GLU A 1 101 ? -1.482 18.318 1.192 1.00 91.94 101 GLU A O 1
ATOM 815 N N . HIS A 1 102 ? -1.598 16.952 2.974 1.00 87.50 102 HIS A N 1
ATOM 816 C CA . HIS A 1 102 ? -0.152 16.870 3.172 1.00 87.50 102 HIS A CA 1
ATOM 817 C C . HIS A 1 102 ? 0.548 16.239 1.961 1.00 87.50 102 HIS A C 1
ATOM 819 O O . HIS A 1 102 ? 1.515 16.800 1.438 1.00 87.50 102 HIS A O 1
ATOM 825 N N . LEU A 1 103 ? 0.014 15.119 1.470 1.00 86.69 103 LEU A N 1
ATOM 826 C CA . LEU A 1 103 ? 0.517 14.436 0.280 1.00 86.69 103 LEU A CA 1
ATOM 827 C C . LEU A 1 103 ? 0.349 15.298 -0.970 1.00 86.69 103 LEU A C 1
ATOM 829 O O . LEU A 1 103 ? 1.298 15.462 -1.730 1.00 86.69 103 LEU A O 1
ATOM 833 N N . GLY A 1 104 ? -0.810 15.940 -1.138 1.00 84.25 104 GLY A N 1
ATOM 834 C CA . GLY A 1 104 ? -1.072 16.837 -2.260 1.00 84.25 104 GLY A CA 1
ATOM 835 C C . GLY A 1 104 ? -0.081 17.999 -2.347 1.00 84.25 104 GLY A C 1
ATOM 836 O O . GLY A 1 104 ? 0.273 18.399 -3.451 1.00 84.25 104 GLY A O 1
ATOM 837 N N . ARG A 1 105 ? 0.411 18.513 -1.208 1.00 79.56 105 ARG A N 1
ATOM 838 C CA . ARG A 1 105 ? 1.486 19.522 -1.161 1.00 79.56 105 ARG A CA 1
ATOM 839 C C . ARG A 1 105 ? 2.859 18.939 -1.497 1.00 79.56 105 ARG A C 1
ATOM 841 O O . ARG A 1 105 ? 3.616 19.583 -2.218 1.00 79.56 105 ARG A O 1
ATOM 848 N N . ALA A 1 106 ? 3.173 17.741 -1.007 1.00 69.62 106 ALA A N 1
ATOM 849 C CA . ALA A 1 106 ? 4.436 17.059 -1.300 1.00 69.62 106 ALA A CA 1
ATOM 850 C C . ALA A 1 106 ? 4.557 16.648 -2.781 1.00 69.62 106 ALA A C 1
ATOM 852 O O . ALA A 1 106 ? 5.646 16.685 -3.349 1.00 69.62 106 ALA A O 1
ATOM 853 N N . SER A 1 107 ? 3.435 16.322 -3.428 1.00 65.56 107 SER A N 1
ATOM 854 C CA . SER A 1 107 ? 3.372 15.934 -4.840 1.00 65.56 107 SER A CA 1
ATOM 855 C C . SER A 1 107 ? 3.388 17.110 -5.824 1.00 65.56 107 SER A C 1
ATOM 857 O O . SER A 1 107 ? 3.381 16.866 -7.029 1.00 65.56 107 SER A O 1
ATOM 859 N N . GLN A 1 108 ? 3.459 18.372 -5.370 1.00 60.25 108 GLN A N 1
ATOM 860 C CA . GLN A 1 108 ? 3.600 19.555 -6.242 1.00 60.25 108 GLN A CA 1
ATOM 861 C C . GLN A 1 108 ? 5.012 19.683 -6.839 1.00 60.25 108 GLN A C 1
ATOM 863 O O . GLN A 1 108 ? 5.604 20.764 -6.866 1.00 60.25 108 GLN A O 1
ATOM 868 N N . THR A 1 109 ? 5.561 18.581 -7.349 1.00 55.12 109 THR A N 1
ATOM 869 C CA . THR A 1 109 ? 6.658 18.667 -8.308 1.00 55.12 109 THR A CA 1
ATOM 870 C C . THR A 1 109 ? 6.075 19.329 -9.557 1.00 55.12 109 THR A C 1
ATOM 872 O O . THR A 1 109 ? 5.075 18.825 -10.077 1.00 55.12 109 THR A O 1
ATOM 875 N N . PRO A 1 110 ? 6.611 20.475 -10.018 1.00 53.12 110 PRO A N 1
ATOM 876 C CA . PRO A 1 110 ? 6.094 21.119 -11.214 1.00 53.12 110 PRO A CA 1
ATOM 877 C C . PRO A 1 110 ? 6.104 20.101 -12.359 1.00 53.12 110 PRO A C 1
ATOM 879 O O . PRO A 1 110 ? 7.078 19.348 -12.472 1.00 53.12 110 PRO A O 1
ATOM 882 N N . PRO A 1 111 ? 5.038 20.034 -13.180 1.00 54.91 111 PRO A N 1
ATOM 883 C CA . PRO A 1 111 ? 5.041 19.160 -14.342 1.00 54.91 111 PRO A CA 1
ATOM 884 C C . PRO A 1 111 ? 6.318 19.442 -15.132 1.00 54.91 111 PRO A C 1
ATOM 886 O O . PRO A 1 111 ? 6.673 20.604 -15.349 1.00 54.91 111 PRO A O 1
ATOM 889 N N . SER A 1 112 ? 7.045 18.389 -15.507 1.00 56.94 112 SER A N 1
ATOM 890 C CA . SER A 1 112 ? 8.170 18.527 -16.422 1.00 56.94 112 SER A CA 1
ATOM 891 C C . SER A 1 112 ? 7.630 19.188 -17.688 1.00 56.94 112 SER A C 1
ATOM 893 O O . SER A 1 112 ? 6.877 18.573 -18.437 1.00 56.94 112 SER A O 1
ATOM 895 N N . HIS A 1 113 ? 7.954 20.465 -17.878 1.00 53.41 113 HIS A N 1
ATOM 896 C CA . HIS A 1 113 ? 7.451 21.293 -18.975 1.00 53.41 113 HIS A CA 1
ATOM 897 C C . HIS A 1 113 ? 7.992 20.879 -20.351 1.00 53.41 113 HIS A C 1
ATOM 899 O O . HIS A 1 113 ? 7.607 21.469 -21.357 1.00 53.41 113 HIS A O 1
ATOM 905 N N . ASP A 1 114 ? 8.834 19.850 -20.405 1.00 60.22 114 ASP A N 1
ATOM 906 C CA . ASP A 1 114 ? 9.240 19.214 -21.645 1.00 60.22 114 ASP A CA 1
ATOM 907 C C . ASP A 1 114 ? 8.266 18.069 -21.938 1.00 60.22 114 ASP A C 1
ATOM 909 O O . ASP A 1 114 ? 8.406 16.957 -21.424 1.00 60.22 114 ASP A O 1
ATOM 913 N N . GLU A 1 115 ? 7.254 18.344 -22.767 1.00 61.75 115 GLU A N 1
ATOM 914 C CA . GLU A 1 115 ? 6.497 17.301 -23.463 1.00 61.75 115 GLU A CA 1
ATOM 915 C C . GLU A 1 115 ? 7.470 16.551 -24.380 1.00 61.75 115 GLU A C 1
ATOM 917 O O . GLU A 1 115 ? 7.598 16.856 -25.564 1.00 61.75 115 GLU A O 1
ATOM 922 N N . VAL A 1 116 ? 8.210 15.584 -23.836 1.00 68.31 116 VAL A N 1
ATOM 923 C CA . VAL A 1 116 ? 8.923 14.614 -24.662 1.00 68.31 116 VAL A CA 1
ATOM 924 C C . VAL A 1 116 ? 7.840 13.782 -25.349 1.00 68.31 116 VAL A C 1
ATOM 926 O O . VAL A 1 116 ? 7.103 13.067 -24.661 1.00 68.31 116 VAL A O 1
ATOM 929 N N . PRO A 1 117 ? 7.680 13.879 -26.680 1.00 78.00 117 PRO A N 1
ATOM 930 C CA . PRO A 1 117 ? 6.657 13.114 -27.364 1.00 78.00 117 PRO A CA 1
ATOM 931 C C . PRO A 1 117 ? 6.951 11.627 -27.186 1.00 78.00 117 PRO A C 1
ATOM 933 O O . PRO A 1 117 ? 8.081 11.173 -27.376 1.00 78.00 117 PRO A O 1
ATOM 936 N N . LEU A 1 118 ? 5.920 10.863 -26.831 1.00 82.25 118 LEU A N 1
ATOM 937 C CA . LEU A 1 118 ? 6.016 9.410 -26.774 1.00 82.25 118 LEU A CA 1
ATOM 938 C C . LEU A 1 118 ? 6.387 8.891 -28.168 1.00 82.25 118 LEU A C 1
ATOM 940 O O . LEU A 1 118 ? 5.621 9.046 -29.121 1.00 82.25 118 LEU A O 1
ATOM 944 N N . SER A 1 119 ? 7.567 8.286 -28.285 1.00 88.88 119 SER A N 1
ATOM 945 C CA . SER A 1 119 ? 8.102 7.755 -29.537 1.00 88.88 119 SER A CA 1
ATOM 946 C C . SER A 1 119 ? 8.550 6.303 -29.374 1.00 88.88 119 SER A C 1
ATOM 948 O O . SER A 1 119 ? 8.768 5.815 -28.264 1.00 88.88 119 SER A O 1
ATOM 950 N N . LEU A 1 120 ? 8.693 5.594 -30.497 1.00 89.94 120 LEU A N 1
ATOM 951 C CA . LEU A 1 120 ? 9.272 4.248 -30.490 1.00 89.94 120 LEU A CA 1
ATOM 952 C C . LEU A 1 120 ? 10.758 4.272 -30.111 1.00 89.94 120 LEU A C 1
ATOM 954 O O . LEU A 1 120 ? 11.214 3.342 -29.452 1.00 89.94 120 LEU A O 1
ATOM 958 N N . ASP A 1 121 ? 11.471 5.356 -30.423 1.00 89.75 121 ASP A N 1
ATOM 959 C CA . ASP A 1 121 ? 12.880 5.526 -30.054 1.00 89.75 121 ASP A CA 1
ATOM 960 C C . ASP A 1 121 ? 13.073 5.485 -28.530 1.00 89.75 121 ASP A C 1
ATOM 962 O O . ASP A 1 121 ? 14.030 4.887 -28.044 1.00 89.75 121 ASP A O 1
ATOM 966 N N . LEU A 1 122 ? 12.114 6.023 -27.762 1.00 89.81 122 LEU A N 1
ATOM 967 C CA . LEU A 1 122 ? 12.119 5.944 -26.298 1.00 89.81 122 LEU A CA 1
ATOM 968 C C . LEU A 1 122 ? 12.043 4.492 -25.800 1.00 89.81 122 LEU A C 1
ATOM 970 O O . LEU A 1 122 ? 12.693 4.128 -24.819 1.00 89.81 122 LEU A O 1
ATOM 974 N N . ILE A 1 123 ? 11.255 3.652 -26.478 1.00 90.25 123 ILE A N 1
ATOM 975 C CA . ILE A 1 123 ? 11.166 2.221 -26.166 1.00 90.25 123 ILE A CA 1
ATOM 976 C C . ILE A 1 123 ? 12.493 1.534 -26.502 1.00 90.25 123 ILE A C 1
ATOM 978 O O . ILE A 1 123 ? 12.976 0.733 -25.705 1.00 90.25 123 ILE A O 1
ATOM 982 N N . ASP A 1 124 ? 13.099 1.866 -27.643 1.00 90.88 124 ASP A N 1
ATOM 983 C CA . ASP A 1 124 ? 14.378 1.295 -28.078 1.00 90.88 124 ASP A CA 1
AT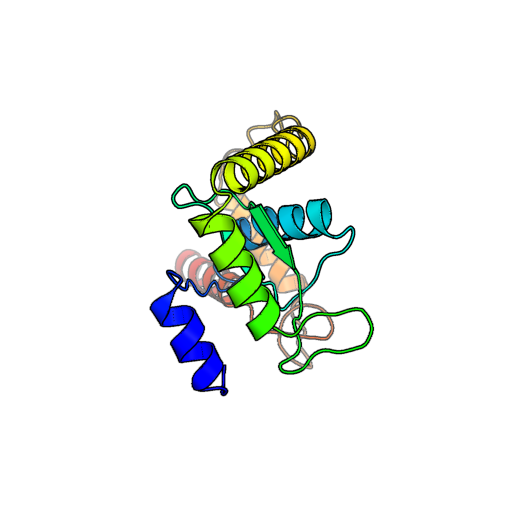OM 984 C C . ASP A 1 124 ? 15.544 1.697 -27.156 1.00 90.88 124 ASP A C 1
ATOM 986 O O . ASP A 1 124 ? 16.431 0.885 -26.871 1.00 90.88 124 ASP A O 1
ATOM 990 N N . ASP A 1 125 ? 15.537 2.923 -26.632 1.00 90.75 125 ASP A N 1
ATOM 991 C CA . ASP A 1 125 ? 16.473 3.378 -25.599 1.00 90.75 125 ASP A CA 1
ATOM 992 C C . ASP A 1 125 ? 16.268 2.630 -24.274 1.00 90.75 125 ASP A C 1
ATOM 994 O O . ASP A 1 125 ? 17.236 2.144 -23.678 1.00 90.75 125 ASP A O 1
ATOM 998 N N . ALA A 1 126 ? 15.016 2.477 -23.827 1.00 91.19 126 ALA A N 1
ATOM 999 C CA . ALA A 1 126 ? 14.694 1.738 -22.607 1.00 91.19 126 ALA A CA 1
ATOM 1000 C C . ALA A 1 126 ? 15.129 0.267 -22.703 1.00 91.19 126 ALA A C 1
ATOM 1002 O O . ALA A 1 126 ? 15.751 -0.259 -21.776 1.00 91.19 126 ALA A O 1
ATOM 1003 N N . VAL A 1 127 ? 14.865 -0.380 -23.842 1.00 92.31 127 VAL A N 1
ATOM 1004 C CA . VAL A 1 127 ? 15.300 -1.752 -24.137 1.00 92.31 127 VAL A CA 1
ATOM 1005 C C . VAL A 1 127 ? 16.822 -1.867 -24.087 1.00 92.31 127 VAL A C 1
ATOM 1007 O O . VAL A 1 127 ? 17.339 -2.754 -23.405 1.00 92.31 127 VAL A O 1
ATOM 1010 N N . ARG A 1 128 ? 17.560 -0.942 -24.717 1.00 92.19 128 ARG A N 1
ATOM 1011 C CA . ARG A 1 128 ? 19.032 -0.922 -24.641 1.00 92.19 128 ARG A CA 1
ATOM 1012 C C . ARG A 1 128 ? 19.537 -0.774 -23.206 1.00 92.19 128 ARG A C 1
ATOM 1014 O O . ARG A 1 128 ? 20.472 -1.478 -22.819 1.00 92.19 128 ARG A O 1
ATOM 1021 N N . GLY A 1 129 ? 18.909 0.090 -22.408 1.00 92.69 129 GLY A N 1
ATOM 1022 C CA . GLY A 1 129 ? 19.230 0.252 -20.987 1.00 92.69 129 GLY A CA 1
ATOM 1023 C C . GLY A 1 129 ? 18.994 -1.026 -20.177 1.00 92.69 129 GLY A C 1
ATOM 1024 O O . GLY A 1 129 ? 19.861 -1.447 -19.409 1.00 92.69 129 GLY A O 1
ATOM 1025 N N . ILE A 1 130 ? 17.860 -1.694 -20.399 1.00 91.50 130 ILE A N 1
ATOM 1026 C CA . ILE A 1 130 ? 17.536 -2.977 -19.762 1.00 91.50 130 ILE A CA 1
ATOM 1027 C C . ILE A 1 130 ? 18.551 -4.050 -20.170 1.00 91.50 130 ILE A C 1
ATOM 1029 O O . ILE A 1 130 ? 19.085 -4.742 -19.301 1.00 91.50 130 ILE A O 1
ATOM 1033 N N . MET A 1 131 ? 18.877 -4.160 -21.460 1.00 91.00 131 MET A N 1
ATOM 1034 C CA . MET A 1 131 ? 19.840 -5.138 -21.976 1.00 91.00 131 MET A CA 1
ATOM 1035 C C . MET A 1 131 ? 21.247 -4.943 -21.405 1.00 91.00 131 MET A C 1
ATOM 1037 O O . MET A 1 131 ? 21.939 -5.926 -21.131 1.00 91.00 131 MET A O 1
ATOM 1041 N N . ALA A 1 132 ? 21.656 -3.698 -21.147 1.00 91.94 132 ALA A N 1
ATOM 1042 C CA . ALA A 1 132 ? 22.920 -3.398 -20.475 1.00 91.94 132 ALA A CA 1
ATOM 1043 C C . ALA A 1 132 ? 22.962 -3.891 -19.016 1.00 91.94 132 ALA A C 1
ATOM 1045 O O . ALA A 1 132 ? 24.043 -4.123 -18.477 1.00 91.94 132 ALA A O 1
ATOM 1046 N N . SER A 1 133 ? 21.801 -4.083 -18.382 1.00 90.50 133 SER A N 1
ATOM 1047 C CA . SER A 1 133 ? 21.693 -4.599 -17.012 1.00 90.50 133 SER A CA 1
ATOM 1048 C C . SER A 1 133 ? 21.643 -6.130 -16.926 1.00 90.50 133 SER A C 1
ATOM 1050 O O . SER A 1 133 ? 21.641 -6.669 -15.820 1.00 90.50 133 SER A O 1
ATOM 1052 N N . VAL A 1 134 ? 21.586 -6.845 -18.055 1.00 91.00 134 VAL A N 1
ATOM 1053 C CA . VAL A 1 134 ? 21.467 -8.310 -18.061 1.00 91.00 134 VAL A CA 1
ATOM 1054 C C . VAL A 1 134 ? 22.734 -8.951 -17.506 1.00 91.00 134 VAL A C 1
ATOM 1056 O O . VAL A 1 134 ? 23.823 -8.830 -18.072 1.00 91.00 134 VAL A O 1
ATOM 1059 N N . ASP A 1 135 ? 22.578 -9.723 -16.435 1.00 91.56 135 ASP A N 1
ATOM 1060 C CA . ASP A 1 135 ? 23.649 -10.575 -15.935 1.00 91.56 135 ASP A CA 1
ATOM 1061 C C . ASP A 1 135 ? 23.690 -11.869 -16.754 1.00 91.56 135 ASP A C 1
ATOM 1063 O O . ASP A 1 135 ? 22.853 -12.761 -16.604 1.00 91.56 135 ASP A O 1
ATOM 1067 N N . ARG A 1 136 ? 24.692 -11.981 -17.627 1.00 89.50 136 ARG A N 1
ATOM 1068 C CA . ARG A 1 136 ? 24.871 -13.143 -18.510 1.00 89.50 136 ARG A CA 1
ATOM 1069 C C . ARG A 1 136 ? 25.417 -14.385 -17.806 1.00 89.50 136 ARG A C 1
ATOM 1071 O O . ARG A 1 136 ? 25.349 -15.466 -18.382 1.00 89.50 136 ARG A O 1
ATOM 1078 N N . GLN A 1 137 ? 25.979 -14.246 -16.607 1.00 90.00 137 GLN A N 1
ATOM 1079 C CA . GLN A 1 137 ? 26.558 -15.362 -15.861 1.00 90.00 137 GLN A CA 1
ATOM 1080 C C . GLN A 1 137 ? 25.507 -16.032 -14.976 1.00 90.00 137 GLN A C 1
ATOM 1082 O O . GLN A 1 137 ? 25.394 -17.256 -14.971 1.00 90.00 137 GLN A O 1
ATOM 1087 N N . CYS A 1 138 ? 24.740 -15.227 -14.240 1.00 88.12 138 CYS A N 1
ATOM 1088 C CA . CYS A 1 138 ? 23.779 -15.710 -13.247 1.00 88.12 138 CYS A CA 1
ATOM 1089 C C . CYS A 1 138 ? 22.312 -15.498 -13.657 1.00 88.12 138 CYS A C 1
ATOM 1091 O O . CYS A 1 138 ? 21.417 -15.902 -12.916 1.00 88.12 138 CYS A O 1
ATOM 1093 N N . GLY A 1 139 ? 22.047 -14.868 -14.804 1.00 86.81 139 GLY A N 1
ATOM 1094 C CA . GLY A 1 139 ? 20.698 -14.542 -15.268 1.00 86.81 139 GLY A CA 1
ATOM 1095 C C . GLY A 1 139 ? 20.055 -13.370 -14.514 1.00 86.81 139 GLY A C 1
ATOM 1096 O O . GLY A 1 139 ? 20.542 -12.919 -13.472 1.00 86.81 139 GLY A O 1
ATOM 1097 N N . GLY A 1 140 ? 18.932 -12.879 -15.043 1.00 87.75 140 GLY A N 1
ATOM 1098 C CA . GLY A 1 140 ? 18.188 -11.741 -14.492 1.00 87.75 140 GLY A CA 1
ATOM 1099 C C . GLY A 1 140 ? 18.808 -10.375 -14.813 1.00 87.75 140 GLY A C 1
ATOM 1100 O O . GLY A 1 140 ? 19.735 -10.267 -15.616 1.00 87.75 140 GLY A O 1
ATOM 1101 N N . PHE A 1 141 ? 18.274 -9.331 -14.178 1.00 87.38 141 PHE A N 1
ATOM 1102 C CA . PHE A 1 141 ? 18.662 -7.935 -14.396 1.00 87.38 141 PHE A CA 1
ATOM 1103 C C . PHE A 1 141 ? 19.331 -7.358 -13.143 1.00 87.38 141 PHE A C 1
ATOM 1105 O O . PHE A 1 141 ? 18.884 -7.621 -12.027 1.00 87.38 141 PHE A O 1
ATOM 1112 N N . GLY A 1 142 ? 20.384 -6.564 -13.327 1.00 85.19 142 GLY A N 1
ATOM 1113 C CA . GLY A 1 142 ? 21.069 -5.836 -12.262 1.00 85.19 142 GLY A CA 1
ATOM 1114 C C . GLY A 1 142 ? 21.819 -6.721 -11.260 1.00 85.19 142 GLY A C 1
ATOM 1115 O O . GLY A 1 142 ? 22.325 -7.797 -11.584 1.00 85.19 142 GLY A O 1
ATOM 1116 N N . THR A 1 143 ? 21.926 -6.230 -10.025 1.00 84.12 143 THR A N 1
ATOM 1117 C CA . THR A 1 143 ? 22.622 -6.886 -8.907 1.00 84.12 143 THR A CA 1
ATOM 1118 C C . THR A 1 143 ? 21.636 -7.553 -7.939 1.00 84.12 143 THR A C 1
ATOM 1120 O O . THR A 1 143 ? 20.423 -7.448 -8.084 1.00 84.12 143 THR A O 1
ATOM 1123 N N . ALA A 1 144 ? 22.147 -8.312 -6.965 1.00 82.25 144 ALA A N 1
ATOM 1124 C CA . ALA A 1 144 ? 21.312 -9.002 -5.984 1.00 82.25 144 ALA A CA 1
ATOM 1125 C C . ALA A 1 144 ? 20.617 -8.033 -4.996 1.00 82.25 144 ALA A C 1
ATOM 1127 O O . ALA A 1 144 ? 21.220 -7.023 -4.627 1.00 82.25 144 ALA A O 1
ATOM 1128 N N . PRO A 1 145 ? 19.420 -8.386 -4.478 1.00 76.62 145 PRO A N 1
ATOM 1129 C CA . PRO A 1 145 ? 18.620 -9.567 -4.826 1.00 76.62 145 PRO A CA 1
ATOM 1130 C C . PRO A 1 145 ? 17.885 -9.395 -6.167 1.00 76.62 145 PRO A C 1
ATOM 1132 O O . PRO A 1 145 ? 17.335 -8.335 -6.443 1.00 76.62 145 PRO A O 1
ATOM 1135 N N . LYS A 1 146 ? 17.849 -10.453 -6.988 1.00 79.88 146 LYS A N 1
ATOM 1136 C CA . LYS A 1 146 ? 17.199 -10.432 -8.308 1.00 79.88 146 LYS A CA 1
ATOM 1137 C C . LYS A 1 146 ? 15.817 -11.064 -8.245 1.00 79.88 146 LYS A C 1
ATOM 1139 O O . LYS A 1 146 ? 15.690 -12.202 -7.797 1.00 79.88 146 LYS A O 1
ATOM 1144 N N . PHE A 1 147 ? 14.819 -10.361 -8.768 1.00 77.38 147 PHE A N 1
ATOM 1145 C CA . PHE A 1 147 ? 13.457 -10.862 -8.928 1.00 77.38 147 PHE A CA 1
ATOM 1146 C C . PHE A 1 147 ? 13.045 -10.829 -10.407 1.00 77.38 147 PHE A C 1
ATOM 1148 O O . PHE A 1 147 ? 13.549 -10.003 -11.175 1.00 77.38 147 PHE A O 1
ATOM 1155 N N . PRO A 1 148 ? 12.177 -11.753 -10.852 1.00 76.62 148 PRO A N 1
ATOM 1156 C CA . PRO A 1 148 ? 11.660 -11.737 -12.211 1.00 76.62 148 PRO A CA 1
ATOM 1157 C C . PRO A 1 148 ? 10.684 -10.567 -12.390 1.00 76.62 148 PRO A C 1
ATOM 1159 O O . PRO A 1 148 ? 9.514 -10.670 -12.051 1.00 76.62 148 PRO A O 1
ATOM 1162 N N . HIS A 1 149 ? 11.159 -9.463 -12.967 1.00 81.69 149 HIS A N 1
ATOM 1163 C CA . HIS A 1 149 ? 10.323 -8.300 -13.261 1.00 81.69 149 HIS A CA 1
ATOM 1164 C C . HIS A 1 149 ? 9.422 -8.569 -14.475 1.00 81.69 149 HIS A C 1
ATOM 1166 O O . HIS A 1 149 ? 9.836 -8.385 -15.625 1.00 81.69 149 HIS A O 1
ATOM 1172 N N . ALA A 1 150 ? 8.181 -8.997 -14.228 1.00 85.31 150 ALA A N 1
ATOM 1173 C CA . ALA A 1 150 ? 7.227 -9.370 -15.275 1.00 85.31 150 ALA A CA 1
ATOM 1174 C C . ALA A 1 150 ? 7.000 -8.248 -16.306 1.00 85.31 150 ALA A C 1
ATOM 1176 O O . ALA A 1 150 ? 6.962 -8.507 -17.509 1.00 85.31 150 ALA A O 1
ATOM 1177 N N . MET A 1 151 ? 6.928 -6.992 -15.854 1.00 85.69 151 MET A N 1
ATOM 1178 C CA . MET A 1 151 ? 6.746 -5.829 -16.731 1.00 85.69 151 MET A CA 1
ATOM 1179 C C . MET A 1 151 ? 7.949 -5.583 -17.648 1.00 85.69 151 MET A C 1
ATOM 1181 O O . MET A 1 151 ? 7.767 -5.327 -18.839 1.00 85.69 151 MET A O 1
ATOM 1185 N N . THR A 1 152 ? 9.170 -5.744 -17.134 1.00 88.94 152 THR A N 1
ATOM 1186 C CA . THR A 1 152 ? 10.406 -5.661 -17.926 1.00 88.94 152 THR A CA 1
ATOM 1187 C C . THR A 1 152 ? 10.447 -6.757 -18.986 1.00 88.94 152 THR A C 1
ATOM 1189 O O . THR A 1 152 ? 10.695 -6.482 -20.157 1.00 88.94 152 THR A O 1
ATOM 1192 N N . LEU A 1 153 ? 10.136 -7.999 -18.603 1.00 89.69 153 LEU A N 1
ATOM 1193 C CA . LEU A 1 153 ? 10.078 -9.123 -19.540 1.00 89.69 153 LEU A CA 1
ATOM 1194 C C . LEU A 1 153 ? 9.008 -8.906 -20.618 1.00 89.69 153 LEU A C 1
ATOM 1196 O O . LEU A 1 153 ? 9.262 -9.155 -21.794 1.00 89.69 153 LEU A O 1
ATOM 1200 N N . ARG A 1 154 ? 7.833 -8.390 -20.242 1.00 90.94 154 ARG A N 1
ATOM 1201 C CA . ARG A 1 154 ? 6.757 -8.067 -21.185 1.00 90.94 154 ARG A CA 1
ATOM 1202 C C . ARG A 1 154 ? 7.169 -6.980 -22.175 1.00 90.94 154 ARG A C 1
ATOM 1204 O O . ARG A 1 154 ? 6.888 -7.122 -23.363 1.00 90.94 154 ARG A O 1
ATOM 1211 N N . LEU A 1 155 ? 7.839 -5.922 -21.712 1.00 90.94 155 LEU A N 1
ATOM 1212 C CA . LEU A 1 155 ? 8.383 -4.881 -22.586 1.00 90.94 155 LEU A CA 1
ATOM 1213 C C . LEU A 1 155 ? 9.365 -5.478 -23.599 1.00 90.94 155 LEU A C 1
ATOM 1215 O O . LEU A 1 155 ? 9.235 -5.214 -24.792 1.00 90.94 155 LEU A O 1
ATOM 1219 N N . MET A 1 156 ? 10.285 -6.328 -23.138 1.00 90.50 156 MET A N 1
ATOM 1220 C CA . MET A 1 156 ? 11.262 -6.987 -24.003 1.00 90.50 156 MET A CA 1
ATOM 1221 C C . MET A 1 156 ? 10.608 -7.895 -25.051 1.00 90.50 156 MET A C 1
ATOM 1223 O O . MET A 1 156 ? 10.975 -7.843 -26.221 1.00 90.50 156 MET A O 1
ATOM 1227 N N . LEU A 1 157 ? 9.603 -8.687 -24.663 1.00 92.06 157 LEU A N 1
ATOM 1228 C CA . LEU A 1 157 ? 8.852 -9.534 -25.596 1.00 92.06 157 LEU A CA 1
ATOM 1229 C C . LEU A 1 157 ? 8.088 -8.706 -26.638 1.00 92.06 157 LEU A C 1
ATOM 1231 O O . LEU A 1 157 ? 8.073 -9.063 -27.814 1.00 92.06 157 LEU A O 1
ATOM 1235 N N . ASN A 1 158 ? 7.486 -7.586 -26.226 1.00 92.38 158 ASN A N 1
ATOM 1236 C CA . ASN A 1 158 ? 6.806 -6.669 -27.141 1.00 92.38 158 ASN A CA 1
ATOM 1237 C C . ASN A 1 158 ? 7.789 -5.988 -28.105 1.00 92.38 158 ASN A C 1
ATOM 1239 O O . ASN A 1 158 ? 7.467 -5.808 -29.279 1.00 92.38 158 ASN A O 1
ATOM 1243 N N . ALA A 1 159 ? 8.977 -5.612 -27.623 1.00 91.75 159 ALA A N 1
ATOM 1244 C CA . ALA A 1 159 ? 10.030 -5.042 -28.455 1.00 91.75 159 ALA A CA 1
ATOM 1245 C C . ALA A 1 159 ? 10.502 -6.060 -29.499 1.00 91.75 159 ALA A C 1
ATOM 1247 O O . ALA A 1 159 ? 10.454 -5.758 -30.690 1.00 91.75 159 ALA A O 1
ATOM 1248 N N . TRP A 1 160 ? 10.805 -7.290 -29.073 1.00 91.19 160 TRP A N 1
ATOM 1249 C CA . TRP A 1 160 ? 11.176 -8.381 -29.973 1.00 91.19 160 TRP A CA 1
ATOM 1250 C C . TRP A 1 160 ? 10.089 -8.678 -31.008 1.00 91.19 160 TRP A C 1
ATOM 1252 O O . TRP A 1 160 ? 10.387 -8.816 -32.189 1.00 91.19 160 TRP A O 1
ATOM 1262 N N . ALA A 1 161 ? 8.815 -8.707 -30.613 1.00 93.06 161 ALA A N 1
ATOM 1263 C CA . ALA A 1 161 ? 7.717 -8.918 -31.555 1.00 93.06 161 ALA A CA 1
ATOM 1264 C C . ALA A 1 161 ? 7.599 -7.797 -32.610 1.00 93.06 161 ALA A C 1
ATOM 1266 O O . ALA A 1 161 ? 7.111 -8.046 -33.712 1.00 93.06 161 ALA A O 1
ATOM 1267 N N . ARG A 1 162 ? 8.035 -6.569 -32.288 1.00 91.38 162 ARG A N 1
ATOM 1268 C CA . ARG A 1 162 ? 8.020 -5.417 -33.204 1.00 91.38 162 ARG A CA 1
ATOM 1269 C C . ARG A 1 162 ? 9.225 -5.397 -34.144 1.00 91.38 162 ARG A C 1
ATOM 1271 O O . ARG A 1 162 ? 9.052 -5.075 -35.317 1.00 91.38 162 ARG A O 1
ATOM 1278 N N . THR A 1 163 ? 10.425 -5.669 -33.635 1.00 87.69 163 THR A N 1
ATOM 1279 C CA . THR A 1 163 ? 11.692 -5.466 -34.367 1.00 87.69 163 THR A CA 1
ATOM 1280 C C . THR A 1 163 ? 12.335 -6.766 -34.848 1.00 87.69 163 THR A C 1
ATOM 1282 O O . THR A 1 163 ? 13.182 -6.730 -35.733 1.00 87.69 163 THR A O 1
ATOM 1285 N N . ASN A 1 164 ? 11.922 -7.914 -34.300 1.00 83.44 164 ASN A N 1
ATOM 1286 C CA . ASN A 1 164 ? 12.599 -9.210 -34.409 1.00 83.44 164 ASN A CA 1
ATOM 1287 C C . ASN A 1 164 ? 14.049 -9.190 -33.875 1.00 83.44 164 ASN A C 1
ATOM 1289 O O . ASN A 1 164 ? 14.872 -10.030 -34.241 1.00 83.44 164 ASN A O 1
ATOM 1293 N N . GLU A 1 165 ? 14.345 -8.239 -32.988 1.00 67.19 165 GLU A N 1
ATOM 1294 C CA . GLU A 1 165 ? 15.638 -8.027 -32.337 1.00 67.19 165 GLU A CA 1
ATOM 1295 C C . GLU A 1 165 ? 15.432 -7.977 -30.813 1.00 67.19 165 GLU A C 1
ATOM 1297 O O . GLU A 1 165 ? 14.389 -7.520 -30.343 1.00 67.19 165 GLU A O 1
ATOM 1302 N N . ALA A 1 166 ? 16.396 -8.482 -30.039 1.00 58.91 166 ALA A N 1
ATOM 1303 C CA . ALA A 1 166 ? 16.403 -8.415 -28.574 1.00 58.91 166 ALA A CA 1
ATOM 1304 C C . ALA A 1 166 ? 17.712 -7.799 -28.077 1.00 58.91 166 ALA A C 1
ATOM 1306 O O . ALA A 1 166 ? 18.786 -8.297 -28.492 1.00 58.91 166 ALA A O 1
#

pLDDT: mean 89.17, std 10.18, range [53.12, 98.06]

Radius of gyration: 20.93 Å; chains: 1; bounding box: 45×40×58 Å

Secondary structure (DSSP, 8-state):
---HHHHHHHHHH-------TTT-HHHHHHHHHHHHHHHS---SS-EEEE-TTS-EEEEES---SS-BTTB--HHHHHHHHHHHHHH-HHHHHHHHHHHHHHHHHHT-PPP-S------HHHHHHHHHHHHHTB-TTT-SBSSSSP---HHHHHHHHHHHHHHS--